Protein AF-A0A8D8JKR0-F1 (afdb_monomer)

Organism: Culex pipiens (NCBI:txid7175)

Secondary structure (DSSP, 8-state):
----EEEEE-TTTSTTHHHHHHHHHHHHIIIIIHHHHHHHT--EEEEEHHHHHHHHHHS---SEEE--HHHHHHHHHHHHHHTT-GGG-EEEEE-TTSS-EEEEESS---HHHHHHHHTT-------HHHHHHHHHH-

InterPro domains:
  IPR004790 Isocitrate dehydrogenase NADP-dependent [PTHR11822] (1-138)
  IPR019818 Isocitrate/isopropylmalate dehydrogenase, conserved site [PS00470] (69-88)
  IPR024084 Isopropylmalate dehydrogenase-like domain [PF00180] (3-138)
  IPR024084 Isopropylmalate dehydrogenase-like domain [SM01329] (2-138)

Structure (mmCIF, N/CA/C/O backbone):
data_AF-A0A8D8JKR0-F1
#
_entry.id   AF-A0A8D8JKR0-F1
#
loop_
_atom_site.group_PDB
_atom_site.id
_atom_site.type_symbol
_atom_site.label_atom_id
_atom_site.label_alt_id
_atom_site.label_comp_id
_atom_site.label_asym_id
_atom_site.label_entity_id
_atom_site.label_seq_id
_atom_site.pdbx_PDB_ins_code
_atom_site.Cartn_x
_atom_site.Cartn_y
_atom_site.Cartn_z
_atom_site.occupancy
_atom_site.B_iso_or_equiv
_atom_site.auth_seq_id
_atom_site.auth_comp_id
_atom_site.auth_asym_id
_atom_site.auth_atom_id
_atom_site.pdbx_PDB_model_num
ATOM 1 N N . LYS A 1 1 ? -5.921 -11.904 6.750 1.00 70.50 1 LYS A N 1
ATOM 2 C CA . LYS A 1 1 ? -4.730 -11.879 7.645 1.00 70.50 1 LYS A CA 1
ATOM 3 C C . LYS A 1 1 ? -5.071 -11.013 8.857 1.00 70.50 1 LYS A C 1
ATOM 5 O O . LYS A 1 1 ? -5.900 -10.132 8.695 1.00 70.50 1 LYS A O 1
ATOM 10 N N . LYS A 1 2 ? -4.492 -11.256 10.039 1.00 93.06 2 LYS A N 1
ATOM 11 C CA . LYS A 1 2 ? -4.731 -10.445 11.250 1.00 93.06 2 LYS A CA 1
ATOM 12 C C . LYS A 1 2 ? -3.510 -9.555 11.482 1.00 93.06 2 LYS A C 1
ATOM 14 O O . LYS A 1 2 ? -2.549 -10.013 12.087 1.00 93.06 2 LYS A O 1
ATOM 19 N N . LEU A 1 3 ? -3.506 -8.358 10.900 1.00 96.88 3 LEU A N 1
ATOM 20 C CA . LEU A 1 3 ? -2.365 -7.439 10.944 1.00 96.88 3 LEU A CA 1
ATOM 21 C C . LEU A 1 3 ? -2.792 -6.101 11.561 1.00 96.88 3 LEU A C 1
ATOM 23 O O . LEU A 1 3 ? -3.908 -5.664 11.279 1.00 96.88 3 LEU A O 1
ATOM 27 N N . PRO A 1 4 ? -1.929 -5.443 12.355 1.00 97.31 4 PRO A N 1
ATOM 28 C CA . PRO A 1 4 ? -2.140 -4.059 12.766 1.00 97.31 4 PRO A CA 1
ATOM 29 C C . PRO A 1 4 ? -2.201 -3.113 11.563 1.00 97.31 4 PRO A C 1
ATOM 31 O O . PRO A 1 4 ? -1.627 -3.403 10.507 1.00 97.31 4 PRO A O 1
ATOM 34 N N . LEU A 1 5 ? -2.864 -1.973 11.744 1.00 98.06 5 LEU A N 1
ATOM 35 C CA . LEU A 1 5 ? -3.029 -0.943 10.724 1.00 98.06 5 LEU A CA 1
ATOM 36 C C . LEU A 1 5 ? -2.375 0.363 11.173 1.00 98.06 5 LEU A C 1
ATOM 38 O O . LEU A 1 5 ? -2.733 0.921 12.206 1.00 98.06 5 LEU A O 1
ATOM 42 N N . PHE A 1 6 ? -1.468 0.885 10.357 1.00 98.25 6 PHE A N 1
ATOM 43 C CA . PHE A 1 6 ? -0.926 2.227 10.529 1.00 98.25 6 PHE A CA 1
ATOM 44 C C . PHE A 1 6 ? -1.446 3.143 9.432 1.00 98.25 6 PHE A C 1
ATOM 46 O O . PHE A 1 6 ? -1.468 2.761 8.265 1.00 98.25 6 PHE A O 1
ATOM 53 N N . MET A 1 7 ? -1.824 4.362 9.795 1.00 98.12 7 MET A N 1
ATOM 54 C CA . MET A 1 7 ? -2.093 5.445 8.852 1.00 98.12 7 MET A CA 1
ATOM 55 C C . MET A 1 7 ? -1.083 6.554 9.095 1.00 98.12 7 MET A C 1
ATOM 57 O O . MET A 1 7 ? -0.854 6.937 10.242 1.00 98.12 7 MET A O 1
ATOM 61 N N . SER A 1 8 ? -0.500 7.094 8.030 1.00 98.25 8 SER A N 1
ATOM 62 C CA . SER A 1 8 ? 0.461 8.187 8.150 1.00 98.25 8 SER A CA 1
ATOM 63 C C . SER A 1 8 ? 0.002 9.461 7.458 1.00 98.25 8 SER A C 1
ATOM 65 O O . SER A 1 8 ? -0.428 9.408 6.309 1.00 98.25 8 SER A O 1
ATOM 67 N N . MET A 1 9 ? 0.152 10.602 8.134 1.00 97.88 9 MET A N 1
ATOM 68 C CA . MET A 1 9 ? -0.176 11.932 7.604 1.00 97.88 9 MET A CA 1
ATOM 69 C C . MET A 1 9 ? 0.868 12.975 8.031 1.00 97.88 9 MET A C 1
ATOM 71 O O . MET A 1 9 ? 1.682 12.724 8.918 1.00 97.88 9 MET A O 1
ATOM 75 N N . LYS A 1 10 ? 0.832 14.186 7.460 1.00 97.69 10 LYS A N 1
ATOM 76 C CA . LYS A 1 10 ? 1.582 15.356 7.955 1.00 97.69 10 LYS A CA 1
ATOM 77 C C . LYS A 1 10 ? 0.633 16.416 8.530 1.00 97.69 10 LYS A C 1
ATOM 79 O O . LYS A 1 10 ? 0.758 17.615 8.274 1.00 97.69 10 LYS A O 1
ATOM 84 N N . ASN A 1 11 ? -0.320 15.979 9.355 1.00 95.81 11 ASN A N 1
ATOM 85 C CA . ASN A 1 11 ? -1.397 16.810 9.906 1.00 95.81 11 ASN A CA 1
ATOM 86 C C . ASN A 1 11 ? -0.929 17.887 10.906 1.00 95.81 11 ASN A C 1
ATOM 88 O O . ASN A 1 11 ? -1.679 18.815 11.193 1.00 95.81 11 ASN A O 1
ATOM 92 N N . THR A 1 12 ? 0.296 17.810 11.431 1.00 95.38 12 THR A N 1
ATOM 93 C CA . THR A 1 12 ? 0.889 18.905 12.222 1.00 95.38 12 THR A CA 1
ATOM 94 C C . THR A 1 12 ? 1.165 20.148 11.375 1.00 95.38 12 THR A C 1
ATOM 96 O O . THR A 1 12 ? 1.089 21.265 11.890 1.00 95.38 12 THR A O 1
ATOM 99 N N . ILE A 1 13 ? 1.427 19.955 10.077 1.00 97.50 13 ILE A N 1
ATOM 100 C CA . ILE A 1 13 ? 1.671 21.019 9.099 1.00 97.50 13 ILE A CA 1
ATOM 101 C C . ILE A 1 13 ? 0.387 21.316 8.320 1.00 97.50 13 ILE A C 1
ATOM 103 O O . ILE A 1 13 ? -0.132 22.430 8.369 1.00 97.50 13 ILE A O 1
ATOM 107 N N . LEU A 1 14 ? -0.189 20.307 7.662 1.00 95.81 14 LEU A N 1
ATOM 108 C CA . LEU A 1 14 ? -1.429 20.428 6.893 1.00 95.81 14 LEU A CA 1
ATOM 109 C C . LEU A 1 14 ? -2.652 20.190 7.788 1.00 95.81 14 LEU A C 1
ATOM 111 O O . LEU A 1 14 ? -3.401 19.230 7.611 1.00 95.81 14 LEU A O 1
ATOM 115 N N . LYS A 1 15 ? -2.857 21.085 8.761 1.00 95.75 15 LYS A N 1
ATOM 116 C CA . LYS A 1 15 ? -3.846 20.913 9.842 1.00 95.75 15 LYS A CA 1
ATOM 117 C C . LYS A 1 15 ? -5.260 20.603 9.360 1.00 95.75 15 LYS A C 1
ATOM 119 O O . LYS A 1 15 ? -5.900 19.728 9.923 1.00 95.75 15 LYS A O 1
ATOM 124 N N . ALA A 1 16 ? -5.742 21.299 8.331 1.00 96.88 16 ALA A N 1
ATOM 125 C CA . ALA A 1 16 ? -7.087 21.077 7.803 1.00 96.88 16 ALA A CA 1
ATOM 126 C C . ALA A 1 16 ? -7.138 19.888 6.833 1.00 96.88 16 ALA A C 1
ATOM 128 O O . ALA A 1 16 ? -7.985 19.014 6.975 1.00 96.88 16 ALA A O 1
ATOM 129 N N . TYR A 1 17 ? -6.228 19.844 5.856 1.00 98.06 17 TYR A N 1
ATOM 130 C CA . TYR A 1 17 ? -6.274 18.849 4.783 1.00 98.06 17 TYR A CA 1
ATOM 131 C C . TYR A 1 17 ? -5.928 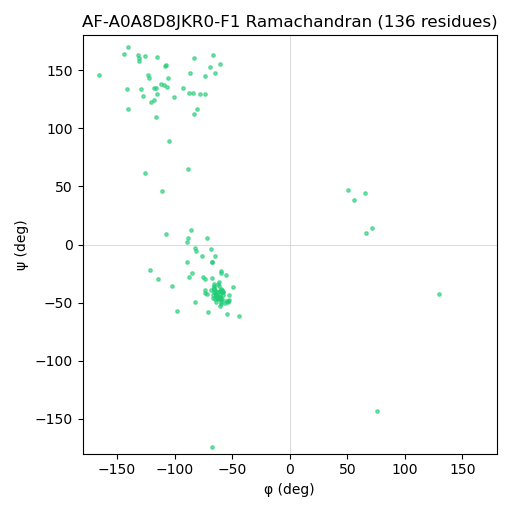17.448 5.296 1.00 98.06 17 TYR A C 1
ATOM 133 O O . TYR A 1 17 ? -6.757 16.546 5.241 1.00 98.06 17 TYR A O 1
ATOM 141 N N . ASP A 1 18 ? -4.741 17.275 5.875 1.00 97.88 18 ASP A N 1
ATOM 142 C CA . ASP A 1 18 ? -4.308 15.987 6.426 1.00 97.88 18 ASP A CA 1
ATOM 143 C C . ASP A 1 18 ? -5.025 15.664 7.742 1.00 97.88 18 ASP A C 1
ATOM 145 O O . ASP A 1 18 ? -5.277 14.497 8.041 1.00 97.88 18 ASP A O 1
ATOM 149 N N . GLY A 1 19 ? -5.413 16.691 8.509 1.00 97.62 19 GLY A N 1
ATOM 150 C CA . GLY A 1 19 ? -6.288 16.508 9.668 1.00 97.62 19 GLY A CA 1
ATOM 151 C C . GLY A 1 19 ? -7.624 15.883 9.279 1.00 97.62 19 GLY A C 1
ATOM 152 O O . GLY A 1 19 ? -8.065 14.948 9.937 1.00 97.62 19 GLY A O 1
ATOM 153 N N . ARG A 1 20 ? -8.212 16.287 8.144 1.00 98.19 20 ARG A N 1
ATOM 154 C CA . ARG A 1 20 ? -9.462 15.695 7.657 1.00 98.19 20 ARG A CA 1
ATOM 155 C C . ARG A 1 20 ? -9.329 14.201 7.374 1.00 98.19 20 ARG A C 1
ATOM 157 O O . ARG A 1 20 ? -10.245 13.456 7.707 1.00 98.19 20 ARG A O 1
ATOM 164 N N . PHE A 1 21 ? -8.211 13.762 6.794 1.00 98.19 21 PHE A N 1
ATOM 165 C CA . PHE A 1 21 ? -7.946 12.335 6.607 1.00 98.19 21 PHE A CA 1
ATOM 166 C C . PHE A 1 21 ? -7.909 11.612 7.955 1.00 98.19 21 PHE A C 1
ATOM 168 O O . PHE A 1 21 ? -8.657 10.654 8.137 1.00 98.19 21 PHE A O 1
ATOM 175 N N . LYS A 1 22 ? -7.092 12.097 8.902 1.00 97.50 22 LYS A N 1
ATOM 176 C CA . LYS A 1 22 ? -6.976 11.523 10.251 1.00 97.50 22 LYS A CA 1
ATOM 177 C C . LYS A 1 22 ? -8.341 11.404 10.937 1.00 97.50 22 LYS A C 1
ATOM 179 O O . LYS A 1 22 ? -8.666 10.339 11.457 1.00 97.50 22 LYS A O 1
ATOM 184 N N . ASP A 1 23 ? -9.128 12.475 10.922 1.00 97.94 23 ASP A N 1
ATOM 185 C CA . ASP A 1 23 ? -10.407 12.538 11.628 1.00 97.94 23 ASP A CA 1
ATOM 186 C C . ASP A 1 23 ? -11.436 11.577 11.017 1.00 97.94 23 ASP A C 1
ATOM 188 O O . ASP A 1 23 ? -12.098 10.845 11.748 1.00 97.94 23 ASP A O 1
ATOM 192 N N . ILE A 1 24 ? -11.532 11.517 9.680 1.00 98.25 24 ILE A N 1
ATOM 193 C CA . ILE A 1 24 ? -12.415 10.563 8.986 1.00 98.25 24 ILE A CA 1
ATOM 194 C C . ILE A 1 24 ? -12.025 9.122 9.329 1.00 98.25 24 ILE A C 1
ATOM 196 O O . ILE A 1 24 ? -12.889 8.298 9.624 1.00 98.25 24 ILE A O 1
ATOM 200 N N . PHE A 1 25 ? -10.730 8.807 9.290 1.00 97.94 25 PHE A N 1
ATOM 201 C CA . PHE A 1 25 ? -10.248 7.453 9.547 1.00 97.94 25 PHE A CA 1
ATOM 202 C C . PHE A 1 25 ? -10.515 7.021 10.991 1.00 97.94 25 PHE A C 1
ATOM 204 O O . PHE A 1 25 ? -10.965 5.899 11.223 1.00 97.94 25 PHE A O 1
ATOM 211 N N . GLN A 1 26 ? -10.290 7.925 11.951 1.00 98.00 26 GLN A N 1
ATOM 212 C CA . GLN A 1 26 ? -10.581 7.690 13.363 1.00 98.00 26 GLN A CA 1
ATOM 213 C C . GLN A 1 26 ? -12.078 7.451 13.594 1.00 98.00 26 GLN A C 1
ATOM 215 O O . GLN A 1 26 ? -12.441 6.479 14.250 1.00 98.00 26 GLN A O 1
ATOM 220 N N . ASP A 1 27 ? -12.939 8.291 13.014 1.00 98.38 27 ASP A N 1
ATOM 221 C CA . ASP A 1 27 ? -14.394 8.180 13.146 1.00 98.38 27 ASP A CA 1
ATOM 222 C C . ASP A 1 27 ? -14.919 6.845 12.591 1.00 98.38 27 ASP A C 1
ATOM 224 O O . ASP A 1 27 ? -15.690 6.145 13.248 1.00 98.38 27 ASP A O 1
ATOM 228 N N . ILE A 1 28 ? -14.445 6.444 11.407 1.00 97.81 28 ILE A N 1
ATOM 229 C CA . ILE A 1 28 ? -14.792 5.156 10.793 1.00 97.81 28 ILE A CA 1
ATOM 230 C C . ILE A 1 28 ? -14.288 3.988 11.648 1.00 97.81 28 ILE A C 1
ATOM 232 O O . ILE A 1 28 ? -15.025 3.022 11.859 1.00 97.81 28 ILE A O 1
ATOM 236 N N . PHE A 1 29 ? -13.048 4.060 12.141 1.00 98.06 29 PHE A N 1
ATOM 237 C CA . PHE A 1 29 ? -12.470 3.019 12.987 1.00 98.06 29 PHE A CA 1
ATOM 238 C C . PHE A 1 29 ? -13.290 2.820 14.263 1.00 98.06 29 PHE A C 1
ATOM 240 O O . PHE A 1 29 ? -13.692 1.696 14.561 1.00 98.06 29 PHE A O 1
ATOM 247 N N . GLU A 1 30 ? -13.579 3.898 14.991 1.00 97.94 30 GLU A N 1
ATOM 248 C CA . GLU A 1 30 ? -14.316 3.839 16.253 1.00 97.94 30 GLU A CA 1
ATOM 249 C C . GLU A 1 30 ? -15.744 3.328 16.077 1.00 97.94 30 GLU A C 1
ATOM 251 O O . GLU A 1 30 ? -16.185 2.491 16.865 1.00 97.94 30 GLU A O 1
ATOM 256 N N . LYS A 1 31 ? -16.445 3.785 15.033 1.00 98.00 31 LYS A N 1
ATOM 257 C CA . LYS A 1 31 ? -17.838 3.397 14.779 1.00 98.00 31 LYS A CA 1
ATOM 258 C C . LYS A 1 31 ? -17.978 1.961 14.292 1.00 98.00 31 LYS A C 1
ATOM 260 O O . LYS A 1 31 ? -18.890 1.265 14.730 1.00 98.00 31 LYS A O 1
ATOM 265 N N . ASN A 1 32 ? -17.100 1.525 13.388 1.00 97.38 32 ASN A N 1
ATOM 266 C CA . ASN A 1 32 ? -17.355 0.315 12.603 1.00 97.38 32 ASN A CA 1
ATOM 267 C C . ASN A 1 32 ? -16.389 -0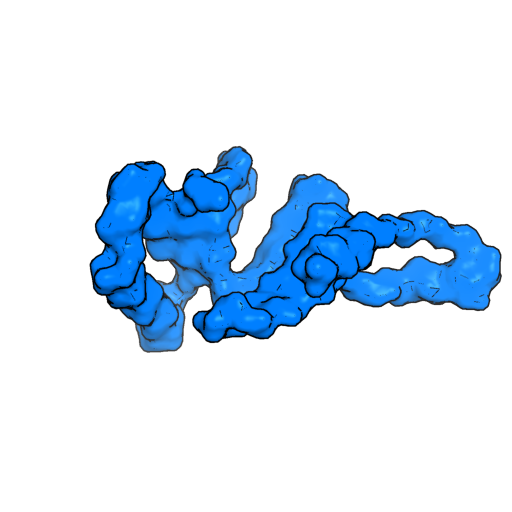.836 12.901 1.00 97.38 32 ASN A C 1
ATOM 269 O O . ASN A 1 32 ? -16.778 -1.991 12.760 1.00 97.38 32 ASN A O 1
ATOM 273 N N . TYR A 1 33 ? -15.146 -0.554 13.304 1.00 97.00 33 TYR A N 1
ATOM 274 C CA . TYR A 1 33 ? -14.073 -1.560 13.286 1.00 97.00 33 TYR A CA 1
ATOM 275 C C . TYR A 1 33 ? -13.429 -1.831 14.647 1.00 97.00 33 TYR A C 1
ATOM 277 O O . TYR A 1 33 ? -12.884 -2.916 14.851 1.00 97.00 33 TYR A O 1
ATOM 285 N N . LYS A 1 34 ? -13.516 -0.901 15.604 1.00 97.44 34 LYS A N 1
ATOM 286 C CA . LYS A 1 34 ? -12.894 -1.035 16.928 1.00 97.44 34 LYS A CA 1
ATOM 287 C C . LYS A 1 34 ? -13.268 -2.347 17.643 1.00 97.44 34 LYS A C 1
ATOM 289 O O . LYS A 1 34 ? -12.343 -3.048 18.052 1.00 97.44 34 LYS A O 1
ATOM 294 N N . PRO A 1 35 ? -14.552 -2.765 17.723 1.00 97.69 35 PRO A N 1
ATOM 295 C CA . PRO A 1 35 ? -14.906 -4.021 18.393 1.00 97.69 35 PRO A CA 1
ATOM 296 C C . PRO A 1 35 ? -14.268 -5.259 17.747 1.00 97.69 35 PRO A C 1
ATOM 298 O O . PRO A 1 35 ? -13.890 -6.208 18.437 1.00 97.69 35 PRO A O 1
ATOM 301 N N . GLU A 1 36 ? -14.139 -5.266 16.418 1.00 97.12 36 GLU A N 1
ATOM 302 C CA . GLU A 1 36 ? -13.528 -6.378 15.691 1.00 97.12 36 GLU A CA 1
ATOM 303 C C . GLU A 1 36 ? -12.006 -6.400 15.868 1.00 97.12 36 GLU A C 1
ATOM 305 O O . GLU A 1 36 ? -11.431 -7.464 16.106 1.00 97.12 36 GLU A O 1
ATOM 310 N N . PHE A 1 37 ? -11.357 -5.234 15.827 1.00 98.06 37 PHE A N 1
ATOM 311 C CA . PHE A 1 37 ? -9.922 -5.103 16.076 1.00 98.06 37 PHE A CA 1
ATOM 312 C C . PHE A 1 37 ? -9.555 -5.576 17.488 1.00 98.06 37 PHE A C 1
ATOM 314 O O . PHE A 1 37 ? -8.650 -6.404 17.634 1.00 98.06 37 PHE A O 1
ATOM 321 N N . ASP A 1 38 ? -10.323 -5.162 18.501 1.00 97.12 38 ASP A N 1
ATOM 322 C CA . ASP A 1 38 ? -10.135 -5.583 19.894 1.00 97.12 38 ASP A CA 1
ATOM 323 C C . ASP A 1 38 ? -10.296 -7.107 20.042 1.00 97.12 38 ASP A C 1
ATOM 325 O O . ASP A 1 38 ? -9.451 -7.782 20.640 1.00 97.12 38 ASP A O 1
ATOM 329 N N . LYS A 1 39 ? -11.331 -7.691 19.417 1.00 97.69 39 LYS A N 1
ATOM 330 C CA . LYS A 1 39 ? -11.557 -9.148 19.394 1.00 97.69 39 LYS A CA 1
ATOM 331 C C . LYS A 1 39 ? -10.401 -9.905 18.735 1.00 97.69 39 LYS A C 1
ATOM 333 O O . LYS A 1 39 ? -10.029 -10.993 19.183 1.00 97.69 39 LYS A O 1
ATOM 338 N N . LEU A 1 40 ? -9.849 -9.356 17.656 1.00 97.12 40 LEU A N 1
ATOM 339 C CA . LEU A 1 40 ? -8.728 -9.937 16.919 1.00 97.12 40 LEU A CA 1
ATOM 340 C C . LEU A 1 40 ? -7.363 -9.635 17.556 1.00 97.12 40 LEU A C 1
ATOM 342 O O . LEU A 1 40 ? -6.369 -10.207 17.103 1.00 97.12 40 LEU A O 1
ATOM 346 N N . LYS A 1 41 ? -7.324 -8.813 18.616 1.00 97.19 41 LYS A N 1
ATOM 347 C CA . LYS A 1 41 ? -6.114 -8.336 19.304 1.00 97.19 41 LYS A CA 1
ATOM 348 C C . LYS A 1 41 ? -5.128 -7.639 18.360 1.00 97.19 41 LYS A C 1
ATOM 350 O O . LYS A 1 41 ? -3.916 -7.810 18.473 1.00 97.19 41 LYS A O 1
ATOM 355 N N . ILE A 1 42 ? -5.663 -6.877 17.414 1.00 97.69 42 ILE A N 1
ATOM 356 C CA . ILE A 1 42 ? -4.914 -5.993 16.515 1.00 97.69 42 ILE A CA 1
ATOM 357 C C . ILE A 1 42 ? -5.326 -4.551 16.801 1.00 97.69 42 ILE A C 1
ATOM 359 O O . ILE A 1 42 ? -6.369 -4.308 17.401 1.00 97.69 42 ILE A O 1
ATOM 363 N N . TRP A 1 43 ? -4.515 -3.586 16.383 1.00 97.50 43 TRP A N 1
ATOM 364 C CA . TRP A 1 43 ? -4.776 -2.175 16.650 1.00 97.50 43 TRP A CA 1
ATOM 365 C C . TRP A 1 43 ? -4.645 -1.332 15.387 1.00 97.50 43 TRP A C 1
ATOM 367 O O . TRP A 1 43 ? -4.036 -1.744 14.396 1.00 97.50 43 TRP A O 1
ATOM 377 N N . TYR A 1 44 ? -5.241 -0.148 15.456 1.00 98.06 44 TYR A N 1
ATOM 378 C CA . TYR A 1 44 ? -5.059 0.931 14.501 1.00 98.06 44 TYR A CA 1
ATOM 379 C C . TYR A 1 44 ? -4.317 2.079 15.188 1.00 98.06 44 TYR A C 1
ATOM 381 O O . TYR A 1 44 ? -4.617 2.410 16.337 1.00 98.06 44 TYR A O 1
ATOM 389 N N . GLU A 1 45 ? -3.359 2.684 14.490 1.00 97.06 45 GLU A N 1
ATOM 390 C CA . GLU A 1 45 ? -2.644 3.859 14.976 1.00 97.06 45 GLU A CA 1
ATOM 391 C C . GLU A 1 45 ? -2.374 4.861 13.845 1.00 97.06 45 GLU A C 1
ATOM 393 O O . GLU A 1 45 ? -1.886 4.505 12.770 1.00 97.06 45 GLU A O 1
ATOM 398 N N . HIS A 1 46 ? -2.648 6.139 14.110 1.00 98.06 46 HIS A N 1
ATOM 399 C CA . HIS A 1 46 ? -2.194 7.242 13.268 1.00 98.06 46 HIS A CA 1
ATOM 400 C C . HIS A 1 46 ? -0.796 7.707 13.702 1.00 98.06 46 HIS A C 1
ATOM 402 O O . HIS A 1 46 ? -0.595 8.049 14.869 1.00 98.06 46 HIS A O 1
ATOM 408 N N . ARG A 1 47 ? 0.135 7.837 12.751 1.00 97.75 47 ARG A N 1
ATOM 409 C CA . ARG A 1 47 ? 1.489 8.383 12.954 1.00 97.75 47 ARG A CA 1
ATOM 410 C C . ARG A 1 47 ? 1.795 9.524 11.990 1.00 97.75 47 ARG A C 1
ATOM 412 O O . ARG A 1 47 ? 1.136 9.688 10.967 1.00 97.75 47 ARG A O 1
ATOM 419 N N . LEU A 1 48 ? 2.817 10.315 12.304 1.00 98.06 48 LEU A N 1
ATOM 420 C CA . LEU A 1 48 ? 3.363 11.240 11.317 1.00 98.06 48 LEU A CA 1
ATOM 421 C C . LEU A 1 48 ? 4.168 10.474 10.263 1.00 98.06 48 LEU A C 1
ATOM 423 O O . LEU A 1 48 ? 4.790 9.457 10.568 1.00 98.06 48 LEU A O 1
ATOM 427 N N . ILE A 1 49 ? 4.130 10.941 9.014 1.00 97.94 49 ILE A N 1
ATOM 428 C CA . ILE A 1 49 ? 4.772 10.255 7.880 1.00 97.94 49 ILE A CA 1
ATOM 429 C C . ILE A 1 49 ? 6.281 10.055 8.063 1.00 97.94 49 ILE A C 1
ATOM 431 O O . ILE A 1 49 ? 6.796 8.986 7.756 1.00 97.94 49 ILE A O 1
ATOM 435 N N . ASP A 1 50 ? 6.980 11.035 8.625 1.00 96.94 50 ASP A N 1
ATOM 436 C CA . ASP A 1 50 ? 8.407 10.951 8.938 1.00 96.94 50 ASP A CA 1
ATOM 437 C C . ASP A 1 50 ? 8.716 9.861 9.971 1.00 96.94 50 ASP A C 1
ATOM 439 O O . ASP A 1 50 ? 9.598 9.031 9.740 1.00 96.94 50 ASP A O 1
ATOM 443 N N . ASP A 1 51 ? 7.944 9.797 11.057 1.00 96.62 51 ASP A N 1
ATOM 444 C CA . ASP A 1 51 ? 8.097 8.749 12.072 1.00 96.62 51 ASP A CA 1
ATOM 445 C C . ASP A 1 51 ? 7.759 7.363 11.509 1.00 96.62 51 ASP A C 1
ATOM 447 O O . ASP A 1 51 ? 8.424 6.372 11.826 1.00 96.62 51 ASP A O 1
ATOM 451 N N . MET A 1 52 ? 6.738 7.285 10.649 1.00 97.56 52 MET A N 1
ATOM 452 C CA . MET A 1 52 ? 6.304 6.027 10.049 1.00 97.56 52 MET A CA 1
ATOM 453 C C . MET A 1 52 ? 7.361 5.459 9.101 1.00 97.56 52 MET A C 1
ATOM 455 O O . MET A 1 52 ? 7.699 4.283 9.209 1.00 97.56 52 MET A O 1
ATOM 459 N N . VAL A 1 53 ? 7.944 6.281 8.222 1.00 97.06 53 VAL A N 1
ATOM 460 C CA . VAL A 1 53 ? 9.024 5.841 7.321 1.00 97.06 53 VAL A CA 1
ATO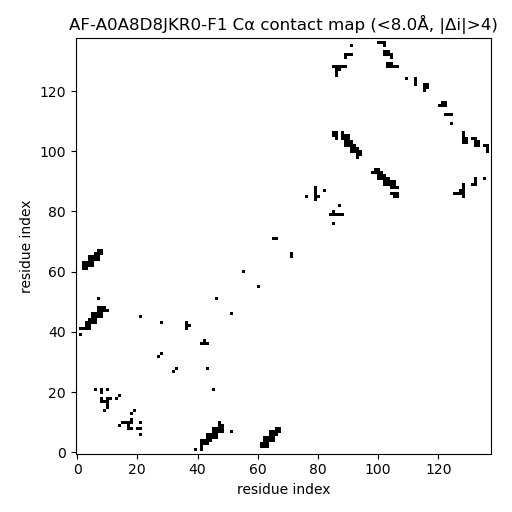M 461 C C . VAL A 1 53 ? 10.229 5.340 8.130 1.00 97.06 53 VAL A C 1
ATOM 463 O O . VAL A 1 53 ? 10.785 4.283 7.829 1.00 97.06 53 VAL A O 1
ATOM 466 N N . ALA A 1 54 ? 10.599 6.036 9.211 1.00 96.88 54 ALA A N 1
ATOM 467 C CA . ALA A 1 54 ? 11.679 5.595 10.093 1.00 96.88 54 ALA A CA 1
ATOM 468 C C . ALA A 1 54 ? 11.359 4.264 10.802 1.00 96.88 54 ALA A C 1
ATOM 470 O O . ALA A 1 54 ? 12.228 3.397 10.927 1.00 96.88 54 ALA A O 1
ATOM 471 N N . GLN A 1 55 ? 10.115 4.073 11.251 1.00 94.94 55 GLN A N 1
ATOM 472 C CA . GLN A 1 55 ? 9.663 2.812 11.837 1.00 94.94 55 GLN A CA 1
ATOM 473 C C . GLN A 1 55 ? 9.719 1.671 10.824 1.00 94.94 55 GLN A C 1
ATOM 475 O O . GLN A 1 55 ? 10.204 0.598 11.176 1.00 94.94 55 GLN A O 1
ATOM 480 N N . VAL A 1 56 ? 9.248 1.887 9.592 1.00 95.81 56 VAL A N 1
ATOM 481 C CA . VAL A 1 56 ? 9.237 0.875 8.525 1.00 95.81 56 VAL A CA 1
ATOM 482 C C . VAL A 1 56 ? 10.636 0.305 8.326 1.00 95.81 56 VAL A C 1
ATOM 484 O O . VAL A 1 56 ? 10.801 -0.911 8.399 1.00 95.81 56 VAL A O 1
ATOM 487 N N . LEU A 1 57 ? 11.644 1.175 8.201 1.00 94.81 57 LEU A N 1
ATOM 488 C CA . LEU A 1 57 ? 13.046 0.782 8.013 1.00 94.81 57 LEU A CA 1
ATOM 489 C C . LEU A 1 57 ? 13.620 -0.035 9.179 1.00 94.81 57 LEU A C 1
ATOM 491 O O . LEU A 1 57 ? 14.479 -0.886 8.971 1.00 94.81 57 LEU A O 1
ATOM 495 N N . LYS A 1 58 ? 13.169 0.226 10.410 1.00 94.56 58 LYS A N 1
ATOM 496 C CA . LYS A 1 58 ? 13.629 -0.485 11.615 1.00 94.56 58 LYS A CA 1
ATOM 497 C C . LYS A 1 58 ? 12.810 -1.736 11.935 1.00 94.56 58 LYS A C 1
ATOM 499 O O . LYS A 1 58 ? 13.201 -2.511 12.806 1.00 94.56 58 LYS A O 1
ATOM 504 N N . SER A 1 59 ? 11.640 -1.884 11.324 1.00 93.19 59 SER A N 1
ATOM 505 C CA . SER A 1 59 ? 10.686 -2.939 11.650 1.00 93.19 59 SER A CA 1
ATOM 506 C C . SER A 1 59 ? 11.010 -4.251 10.940 1.00 93.19 59 SER A C 1
ATOM 508 O O . SER A 1 59 ? 11.660 -4.276 9.901 1.00 93.19 59 SER A O 1
ATOM 510 N N . SER A 1 60 ? 10.465 -5.350 11.459 1.00 93.12 60 SER A N 1
ATOM 511 C CA . SER A 1 60 ? 10.412 -6.642 10.766 1.00 93.12 60 SER A CA 1
ATOM 512 C C . SER A 1 60 ? 9.191 -6.777 9.835 1.00 93.12 60 SER A C 1
ATOM 514 O O . SER A 1 60 ? 8.876 -7.879 9.384 1.00 93.12 60 SER A O 1
ATOM 516 N N . GLY A 1 61 ? 8.483 -5.676 9.547 1.00 92.69 61 GLY A N 1
ATOM 517 C CA . GLY A 1 61 ? 7.246 -5.666 8.763 1.00 92.69 61 GLY A CA 1
ATOM 518 C C . GLY A 1 61 ? 6.020 -6.167 9.540 1.00 92.69 61 GLY A C 1
ATOM 519 O O . GLY A 1 61 ? 5.876 -5.908 10.732 1.00 92.69 61 GLY A O 1
ATOM 520 N N . ALA A 1 62 ? 5.126 -6.883 8.847 1.00 94.25 62 ALA A N 1
ATOM 521 C CA . ALA A 1 62 ? 3.894 -7.478 9.388 1.00 94.25 62 ALA A CA 1
ATOM 522 C C . ALA A 1 62 ? 2.823 -6.485 9.891 1.00 94.25 62 ALA A C 1
ATOM 524 O O . ALA A 1 62 ? 2.170 -6.706 10.910 1.00 94.25 62 ALA A O 1
ATOM 525 N N . PHE A 1 63 ? 2.568 -5.430 9.123 1.00 96.69 63 PHE A N 1
ATOM 526 C CA . PHE A 1 63 ? 1.435 -4.522 9.310 1.00 96.69 63 PHE A CA 1
ATOM 527 C C . PHE A 1 63 ? 0.898 -4.058 7.954 1.00 96.69 63 PHE A C 1
ATOM 529 O O . PHE A 1 63 ? 1.560 -4.216 6.928 1.00 96.69 63 PHE A O 1
ATOM 536 N N . VAL A 1 64 ? -0.311 -3.500 7.951 1.00 97.31 64 VAL A N 1
ATOM 537 C CA . VAL A 1 64 ? -0.844 -2.751 6.809 1.00 97.31 64 VAL A CA 1
ATOM 538 C C . VAL A 1 64 ? -0.521 -1.279 7.020 1.00 97.31 64 VAL A C 1
ATOM 540 O O . VAL A 1 64 ? -0.709 -0.753 8.116 1.00 97.31 64 VAL A O 1
ATOM 543 N N . TRP A 1 65 ? -0.041 -0.619 5.972 1.00 98.06 65 TRP A N 1
ATOM 544 C CA . TRP A 1 65 ? 0.251 0.806 5.989 1.00 98.06 65 TRP A CA 1
ATOM 545 C C . TRP A 1 65 ? -0.658 1.532 4.998 1.00 98.06 65 TRP A C 1
ATOM 547 O O . TRP A 1 65 ? -0.543 1.362 3.789 1.00 98.06 65 TRP A O 1
ATOM 557 N N . ALA A 1 66 ? -1.596 2.310 5.529 1.00 98.12 66 ALA A N 1
ATOM 558 C CA . ALA A 1 66 ? -2.462 3.187 4.763 1.00 98.12 66 ALA A CA 1
ATOM 559 C C . ALA A 1 66 ? -1.745 4.516 4.484 1.00 98.12 66 ALA A C 1
ATOM 561 O O . ALA A 1 66 ? -1.507 5.318 5.394 1.00 98.12 66 ALA A O 1
ATOM 562 N N . CYS A 1 67 ? -1.438 4.744 3.211 1.00 98.12 67 CYS A N 1
ATOM 563 C CA . CYS A 1 67 ? -0.795 5.954 2.712 1.00 98.12 67 CYS A CA 1
ATOM 564 C C . CYS A 1 67 ? -1.788 6.819 1.923 1.00 98.12 67 CYS A C 1
ATOM 566 O O . CYS A 1 67 ? -2.741 6.308 1.331 1.00 98.12 67 CYS A O 1
ATOM 568 N N . LYS A 1 68 ? -1.544 8.135 1.857 1.00 98.06 68 LYS A N 1
ATOM 569 C CA . LYS A 1 68 ? -2.168 8.979 0.823 1.00 98.06 68 LYS A CA 1
ATOM 570 C C . LYS A 1 68 ? -1.635 8.574 -0.545 1.00 98.06 68 LYS A C 1
ATOM 572 O O . LYS A 1 68 ? -0.574 7.975 -0.624 1.00 98.06 68 LYS A O 1
ATOM 577 N N . ASN A 1 69 ? -2.326 8.987 -1.605 1.00 96.56 69 ASN A N 1
ATOM 578 C CA . ASN A 1 69 ? -1.978 8.659 -2.990 1.00 96.56 69 ASN A CA 1
ATOM 579 C C . ASN A 1 69 ? -0.464 8.791 -3.287 1.00 96.56 69 ASN A C 1
ATOM 581 O O . ASN A 1 69 ? 0.201 7.791 -3.524 1.00 96.56 69 ASN A O 1
ATOM 585 N N . TYR A 1 70 ? 0.097 9.996 -3.135 1.00 97.06 70 TYR A N 1
ATOM 586 C CA . TYR A 1 70 ? 1.523 10.243 -3.395 1.00 97.06 70 TYR A CA 1
ATOM 587 C C . TYR A 1 70 ? 2.468 9.444 -2.482 1.00 97.06 70 TYR A C 1
ATOM 589 O O . TYR A 1 70 ? 3.455 8.884 -2.94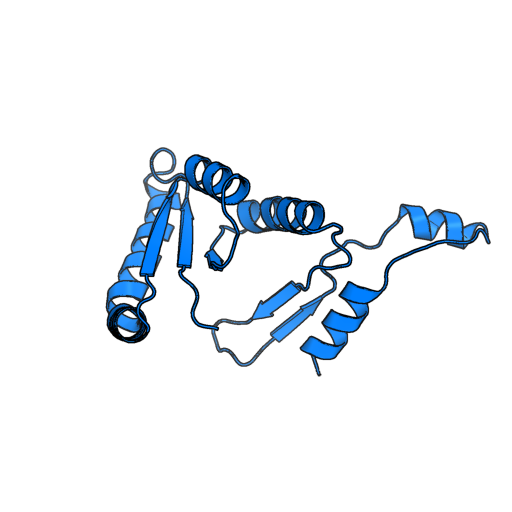9 1.00 97.06 70 TYR A O 1
ATOM 597 N N . ASP A 1 71 ? 2.169 9.371 -1.182 1.00 97.12 71 ASP A N 1
ATOM 598 C CA . ASP A 1 71 ? 2.999 8.602 -0.251 1.00 97.12 71 ASP A CA 1
ATOM 599 C C . ASP A 1 71 ? 2.939 7.102 -0.581 1.00 97.12 71 ASP A C 1
ATOM 601 O O . ASP A 1 71 ? 3.940 6.407 -0.475 1.00 97.12 71 ASP A O 1
ATOM 605 N N . GLY A 1 72 ? 1.783 6.591 -1.007 1.00 96.62 72 GLY A N 1
ATOM 606 C CA . GLY A 1 72 ? 1.593 5.197 -1.395 1.00 96.62 72 GLY A CA 1
ATOM 607 C C . GLY A 1 72 ? 2.411 4.837 -2.626 1.00 96.62 72 GLY A C 1
ATOM 608 O O . GLY A 1 72 ? 3.124 3.840 -2.592 1.00 96.62 72 GLY A O 1
ATOM 609 N N . ASP A 1 73 ? 2.366 5.686 -3.652 1.00 93.75 73 ASP A N 1
ATOM 610 C CA . ASP A 1 73 ? 3.155 5.547 -4.879 1.00 93.75 73 ASP A CA 1
ATOM 611 C C . ASP A 1 73 ? 4.655 5.428 -4.550 1.00 93.75 73 ASP A C 1
ATOM 613 O O . ASP A 1 73 ? 5.264 4.371 -4.719 1.00 93.75 73 ASP A O 1
ATOM 617 N N . VAL A 1 74 ? 5.223 6.448 -3.898 1.00 95.50 74 VAL A N 1
ATOM 618 C CA . VAL A 1 74 ? 6.661 6.492 -3.578 1.00 95.50 74 VAL A CA 1
ATOM 619 C C . VAL A 1 74 ? 7.092 5.381 -2.614 1.00 95.50 74 VAL A C 1
ATOM 621 O O . VAL A 1 74 ? 8.145 4.767 -2.793 1.00 95.50 74 VAL A O 1
ATOM 624 N N . GLN A 1 75 ? 6.322 5.127 -1.553 1.00 96.62 75 GLN A N 1
ATOM 625 C CA . GLN A 1 75 ? 6.731 4.165 -0.525 1.00 96.62 75 GLN A CA 1
ATOM 626 C C . GLN A 1 75 ? 6.565 2.716 -0.990 1.00 96.62 75 GLN A C 1
ATOM 628 O O . GLN A 1 75 ? 7.323 1.850 -0.544 1.00 96.62 75 GLN A O 1
ATOM 633 N N . SER A 1 76 ? 5.623 2.438 -1.896 1.00 94.62 76 SER A N 1
ATOM 634 C CA . SER A 1 76 ? 5.457 1.099 -2.467 1.00 94.62 76 SER A CA 1
ATOM 635 C C . SER A 1 76 ? 6.693 0.659 -3.257 1.00 94.62 76 SER A C 1
ATOM 637 O O . SER A 1 76 ? 7.162 -0.463 -3.054 1.00 94.62 76 SER A O 1
ATOM 639 N N . ASP A 1 77 ? 7.293 1.563 -4.035 1.00 91.50 77 ASP A N 1
ATOM 640 C CA . ASP A 1 77 ? 8.540 1.327 -4.769 1.00 91.50 77 ASP A CA 1
ATOM 641 C C . ASP A 1 77 ? 9.726 1.080 -3.830 1.00 91.50 77 ASP A C 1
ATOM 643 O O . ASP A 1 77 ? 10.494 0.132 -4.023 1.00 91.50 77 ASP A O 1
ATOM 647 N N . ILE A 1 78 ? 9.858 1.894 -2.775 1.00 94.50 78 ILE A N 1
ATOM 648 C CA . ILE A 1 78 ? 10.915 1.733 -1.763 1.00 94.50 78 ILE A CA 1
ATOM 649 C C . ILE A 1 78 ? 10.810 0.355 -1.105 1.00 94.50 78 ILE A C 1
ATOM 651 O O . ILE A 1 78 ? 11.812 -0.354 -0.983 1.00 94.50 78 ILE A O 1
ATOM 655 N N . LEU A 1 79 ? 9.600 -0.049 -0.709 1.00 94.25 79 LEU A N 1
ATOM 656 C CA . LEU A 1 79 ? 9.357 -1.360 -0.115 1.00 94.25 79 LEU A CA 1
ATOM 657 C C . LEU A 1 79 ? 9.651 -2.481 -1.111 1.00 94.25 79 LEU A C 1
ATOM 659 O O . LEU A 1 79 ? 10.393 -3.404 -0.779 1.00 94.25 79 LEU A O 1
ATOM 663 N N . ALA A 1 80 ? 9.125 -2.403 -2.333 1.00 92.00 80 ALA A N 1
ATOM 664 C CA . ALA A 1 80 ? 9.339 -3.426 -3.350 1.00 92.00 80 ALA A CA 1
ATOM 665 C C . ALA A 1 80 ? 10.831 -3.625 -3.654 1.00 92.00 80 ALA A C 1
ATOM 667 O O . ALA A 1 80 ? 11.309 -4.758 -3.751 1.00 92.00 80 ALA A O 1
ATOM 668 N N . GLN A 1 81 ? 11.591 -2.530 -3.728 1.00 91.69 81 GLN A N 1
ATOM 669 C CA . GLN A 1 81 ? 13.036 -2.578 -3.898 1.00 91.69 81 GLN A CA 1
ATOM 670 C C . GLN A 1 81 ? 13.754 -3.132 -2.658 1.00 91.69 81 GLN A C 1
ATOM 672 O O . GLN A 1 81 ? 14.691 -3.917 -2.810 1.00 91.69 81 GLN A O 1
ATOM 677 N N . GLY A 1 82 ? 13.309 -2.782 -1.448 1.00 92.12 82 GLY A N 1
ATOM 678 C CA . GLY A 1 82 ? 13.835 -3.325 -0.192 1.00 92.12 82 GLY A CA 1
ATOM 679 C C . GLY A 1 82 ? 13.627 -4.837 -0.049 1.00 92.12 82 GLY A C 1
ATOM 680 O O . GLY A 1 82 ? 14.500 -5.532 0.467 1.00 92.12 82 GLY A O 1
ATOM 681 N N . PHE A 1 83 ? 12.520 -5.365 -0.578 1.00 91.44 83 PHE A N 1
ATOM 682 C CA . PHE A 1 83 ? 12.250 -6.807 -0.673 1.00 91.44 83 PHE A CA 1
ATOM 683 C C . PHE A 1 83 ? 12.922 -7.487 -1.882 1.00 91.44 83 PHE A C 1
ATOM 685 O O . PHE A 1 83 ? 12.850 -8.708 -2.020 1.00 91.44 83 PHE A O 1
ATOM 692 N N . GLY A 1 84 ? 13.603 -6.722 -2.739 1.00 92.31 84 GLY A N 1
ATOM 693 C CA . GLY A 1 84 ? 14.496 -7.217 -3.786 1.00 92.31 84 GLY A CA 1
ATOM 694 C C . GLY A 1 84 ? 14.225 -6.630 -5.170 1.00 92.31 84 GLY A C 1
ATOM 695 O O . GLY A 1 84 ? 15.168 -6.289 -5.885 1.00 92.31 84 GLY A O 1
ATOM 696 N N . SER A 1 85 ? 12.961 -6.505 -5.580 1.00 88.88 85 SER A N 1
ATOM 697 C CA . SER A 1 85 ? 12.594 -5.983 -6.902 1.00 88.88 85 SER A CA 1
ATOM 698 C C . SER A 1 85 ? 11.112 -5.624 -6.980 1.00 88.88 85 SER A C 1
ATOM 700 O O . SER A 1 85 ? 10.267 -6.367 -6.484 1.00 88.88 85 SER A O 1
ATOM 702 N N . LEU A 1 86 ? 10.786 -4.576 -7.744 1.00 85.25 86 LEU A N 1
ATOM 703 C CA . LEU A 1 86 ? 9.409 -4.262 -8.150 1.00 85.25 86 LEU A CA 1
ATOM 704 C C . LEU A 1 86 ? 8.721 -5.436 -8.872 1.00 85.25 86 LEU A C 1
ATOM 706 O O . LEU A 1 86 ? 7.508 -5.595 -8.783 1.00 85.25 86 LEU A O 1
ATOM 710 N N . GLY A 1 87 ? 9.489 -6.319 -9.524 1.00 85.50 87 GLY A N 1
ATOM 711 C CA . GLY A 1 87 ? 8.970 -7.538 -10.158 1.00 85.50 87 GLY A CA 1
ATOM 712 C C . GLY A 1 87 ? 8.379 -8.569 -9.190 1.00 85.50 87 GLY A C 1
ATOM 713 O O . GLY A 1 87 ? 7.768 -9.533 -9.645 1.00 85.50 87 GLY A O 1
ATOM 714 N N . LEU A 1 88 ? 8.563 -8.386 -7.879 1.00 90.31 88 LEU A N 1
ATOM 715 C CA . LEU A 1 88 ? 8.061 -9.267 -6.819 1.00 90.31 88 LEU A CA 1
ATOM 716 C C . LEU A 1 88 ? 6.892 -8.651 -6.031 1.00 90.31 88 LEU A C 1
ATOM 718 O O . LEU A 1 88 ? 6.483 -9.206 -5.012 1.00 90.31 88 LEU A O 1
ATOM 722 N N . MET A 1 89 ? 6.357 -7.517 -6.487 1.00 93.38 89 MET A N 1
ATOM 723 C CA . MET A 1 89 ? 5.240 -6.820 -5.852 1.00 93.38 89 MET A CA 1
ATOM 724 C C . MET A 1 89 ? 3.946 -7.019 -6.656 1.00 93.38 89 MET A C 1
ATOM 726 O O . MET A 1 89 ? 3.954 -7.047 -7.886 1.00 93.38 89 MET A O 1
ATOM 730 N N . THR A 1 90 ? 2.821 -7.153 -5.950 1.00 93.81 90 THR A N 1
ATOM 731 C CA . THR A 1 90 ? 1.474 -7.207 -6.543 1.00 93.81 90 THR A CA 1
ATOM 732 C C . THR A 1 90 ? 0.737 -5.898 -6.287 1.00 93.81 90 THR A C 1
ATOM 734 O O . THR A 1 90 ? 0.734 -5.455 -5.138 1.00 93.81 90 THR A O 1
ATOM 737 N N . SER A 1 91 ? 0.063 -5.341 -7.296 1.00 94.62 91 SER A N 1
ATOM 738 C CA . SER A 1 91 ? -0.820 -4.173 -7.160 1.00 94.62 91 SER A CA 1
ATOM 739 C C . SER A 1 91 ? -2.261 -4.579 -7.470 1.00 94.62 91 SER A C 1
ATOM 741 O O . SER A 1 91 ? -2.518 -5.268 -8.459 1.00 94.62 91 SER A O 1
ATOM 743 N N . VAL A 1 92 ? -3.185 -4.231 -6.571 1.00 94.81 92 VAL A N 1
ATOM 744 C CA . VAL A 1 92 ? -4.620 -4.507 -6.723 1.00 94.81 92 VAL A CA 1
ATOM 745 C C . VAL A 1 92 ? -5.412 -3.309 -6.215 1.00 94.81 92 VAL A C 1
ATOM 747 O O . VAL A 1 92 ? -5.380 -2.997 -5.021 1.00 94.81 92 VAL A O 1
ATOM 750 N N . LEU A 1 93 ? -6.159 -2.674 -7.110 1.00 94.94 93 LEU A N 1
ATOM 751 C CA . LEU A 1 93 ? -7.162 -1.672 -6.789 1.00 94.94 93 LEU A CA 1
ATOM 752 C C . LEU A 1 93 ? -8.477 -2.372 -6.426 1.00 94.94 93 LEU A C 1
ATOM 754 O O . LEU A 1 93 ? -8.977 -3.220 -7.164 1.00 94.94 93 LEU A O 1
ATOM 758 N N . VAL A 1 94 ? -9.069 -1.982 -5.299 1.00 95.12 94 VAL A N 1
ATOM 759 C CA . VAL A 1 94 ? -10.383 -2.472 -4.863 1.00 95.12 94 VAL A CA 1
ATOM 760 C C . VAL A 1 94 ? -11.327 -1.286 -4.727 1.00 95.12 94 VAL A C 1
ATOM 762 O O . VAL A 1 94 ? -11.045 -0.344 -3.983 1.00 95.12 94 VAL A O 1
ATOM 765 N N . CYS A 1 95 ? -12.454 -1.319 -5.439 1.00 93.75 95 CYS A N 1
ATOM 766 C CA . CYS A 1 95 ? -13.473 -0.284 -5.309 1.00 93.75 95 CYS A CA 1
ATOM 767 C C . CYS A 1 95 ? -14.167 -0.351 -3.934 1.00 93.75 95 CYS A C 1
ATOM 769 O O . CYS A 1 95 ? -14.281 -1.431 -3.352 1.00 93.75 95 CYS A O 1
ATOM 771 N N . PRO A 1 96 ? -14.695 0.774 -3.412 1.00 91.12 96 PRO A N 1
ATOM 772 C CA . PRO A 1 96 ? -15.339 0.806 -2.094 1.00 91.12 96 PRO A CA 1
ATOM 773 C C . PRO A 1 96 ? -16.547 -0.128 -1.940 1.00 91.12 96 PRO A C 1
ATOM 775 O O . PRO A 1 96 ? -16.905 -0.484 -0.822 1.00 91.12 96 PRO A O 1
ATOM 778 N N . ASP A 1 97 ? -17.186 -0.518 -3.046 1.00 91.50 97 ASP A N 1
ATOM 779 C CA . ASP A 1 97 ? -18.296 -1.473 -3.051 1.00 91.50 97 ASP A CA 1
ATOM 780 C C . ASP A 1 97 ? -17.849 -2.933 -2.865 1.00 91.50 97 ASP A C 1
ATOM 782 O O . ASP A 1 97 ? -18.692 -3.812 -2.683 1.00 91.50 97 ASP A O 1
ATOM 786 N N . GLY A 1 98 ? -16.538 -3.192 -2.925 1.00 90.38 98 GLY A N 1
ATOM 787 C CA . GLY A 1 98 ? -15.936 -4.517 -2.833 1.00 90.38 98 GLY A CA 1
ATOM 788 C C . GLY A 1 98 ? -16.264 -5.443 -4.007 1.00 90.38 98 GLY A C 1
ATOM 789 O O . GLY A 1 98 ? -15.995 -6.637 -3.913 1.00 90.38 98 GLY A O 1
ATOM 790 N N . LYS A 1 99 ? -16.869 -4.932 -5.087 1.00 92.56 99 LYS A N 1
ATOM 791 C CA . LYS A 1 99 ? -17.318 -5.736 -6.237 1.00 92.56 99 LYS A CA 1
ATOM 792 C C . LYS A 1 99 ? -16.382 -5.625 -7.423 1.00 92.56 99 LYS A C 1
ATOM 794 O O . LYS A 1 99 ? -16.207 -6.597 -8.150 1.00 92.56 99 LYS A O 1
ATOM 799 N N . THR A 1 100 ? -15.816 -4.441 -7.625 1.00 94.19 100 THR A N 1
ATOM 800 C CA . THR A 1 100 ? -14.909 -4.186 -8.742 1.00 94.19 100 THR A CA 1
ATOM 801 C C . THR A 1 100 ? -13.472 -4.238 -8.246 1.00 94.19 100 THR A C 1
ATOM 803 O O . THR A 1 100 ? -13.115 -3.556 -7.281 1.00 94.19 100 THR A O 1
ATOM 806 N N . ILE A 1 101 ? -12.663 -5.054 -8.917 1.00 94.25 101 ILE A N 1
ATOM 807 C CA . ILE A 1 101 ? -11.224 -5.156 -8.694 1.00 94.25 101 ILE A CA 1
ATOM 808 C C . ILE A 1 101 ? -10.490 -4.871 -9.999 1.00 94.25 101 ILE A C 1
ATOM 810 O O . ILE A 1 101 ? -10.964 -5.222 -11.079 1.00 94.25 101 ILE A O 1
ATOM 814 N N . GLU A 1 102 ? -9.329 -4.248 -9.890 1.00 94.94 102 GLU A N 1
ATOM 815 C CA . GLU A 1 102 ? -8.372 -4.100 -10.979 1.00 94.94 102 GLU A CA 1
ATOM 816 C C . GLU A 1 102 ? -7.013 -4.573 -10.455 1.00 94.94 102 GLU A C 1
ATOM 818 O O . GLU A 1 102 ? -6.663 -4.322 -9.302 1.00 94.94 102 GLU A O 1
ATOM 823 N N . ALA A 1 103 ? -6.319 -5.388 -11.246 1.00 94.56 103 ALA A N 1
ATOM 824 C CA . ALA A 1 103 ? -5.048 -5.984 -10.868 1.00 94.56 103 ALA A CA 1
ATOM 825 C C . ALA A 1 103 ? -4.022 -5.700 -11.959 1.00 94.56 103 ALA A C 1
ATOM 827 O O . ALA A 1 103 ? -4.231 -6.038 -13.125 1.00 94.56 103 ALA A O 1
ATOM 828 N N . GLU A 1 104 ? -2.883 -5.154 -11.552 1.00 92.69 104 GLU A N 1
ATOM 829 C CA . GLU A 1 104 ? -1.813 -4.737 -12.450 1.00 92.69 104 GLU A CA 1
ATOM 830 C C . GLU A 1 104 ? -0.451 -5.252 -11.966 1.00 92.69 104 GLU A C 1
ATOM 832 O O . GLU A 1 104 ? -0.254 -5.656 -10.811 1.00 92.69 104 GLU A O 1
ATOM 837 N N . ALA A 1 105 ? 0.525 -5.243 -12.871 1.00 88.75 105 ALA A N 1
ATOM 838 C CA . ALA A 1 105 ? 1.912 -5.430 -12.479 1.00 88.75 105 ALA A CA 1
ATOM 839 C C . ALA A 1 105 ? 2.402 -4.155 -11.783 1.00 88.75 105 ALA A C 1
ATOM 841 O O . ALA A 1 105 ? 2.298 -3.073 -12.345 1.00 88.75 105 ALA A O 1
ATOM 842 N N . ALA A 1 106 ? 3.011 -4.284 -10.603 1.00 87.69 106 ALA A N 1
ATOM 843 C CA . ALA A 1 106 ? 3.475 -3.133 -9.822 1.00 87.69 106 ALA A CA 1
ATOM 844 C C . ALA A 1 106 ? 4.667 -2.374 -10.447 1.00 87.69 106 ALA A C 1
ATOM 846 O O . ALA A 1 106 ? 5.118 -1.378 -9.899 1.00 87.69 106 ALA A O 1
ATOM 847 N N . HIS A 1 107 ? 5.226 -2.850 -11.563 1.00 86.75 107 HIS A N 1
ATOM 848 C CA . HIS A 1 107 ? 6.328 -2.189 -12.258 1.00 86.75 107 HIS A CA 1
ATOM 849 C C . HIS A 1 107 ? 5.859 -1.557 -13.572 1.00 86.75 107 HIS A C 1
ATOM 851 O O . HIS A 1 107 ? 4.963 -2.062 -14.244 1.00 86.75 107 HIS A O 1
ATOM 857 N N . GLY A 1 108 ? 6.563 -0.513 -14.016 1.00 86.50 108 GLY A N 1
ATOM 858 C CA . GLY A 1 108 ? 6.339 0.088 -15.332 1.00 86.50 108 GLY A CA 1
ATOM 859 C C . GLY A 1 108 ? 6.723 -0.819 -16.512 1.00 86.50 108 GLY A C 1
ATOM 860 O O . GLY A 1 108 ? 7.156 -1.962 -16.366 1.00 86.50 108 GLY A O 1
ATOM 861 N N . THR A 1 109 ? 6.649 -0.276 -17.724 1.00 89.81 109 THR A N 1
ATOM 862 C CA . THR A 1 109 ? 6.804 -1.011 -18.998 1.00 89.81 109 THR A CA 1
ATOM 863 C C . THR A 1 109 ? 8.230 -1.475 -19.336 1.00 89.81 109 THR A C 1
ATOM 865 O O . THR A 1 109 ? 8.477 -1.972 -20.433 1.00 89.81 109 THR A O 1
ATOM 868 N N . VAL A 1 110 ? 9.196 -1.302 -18.427 1.00 90.50 110 VAL A N 1
ATOM 869 C CA . VAL A 1 110 ? 10.602 -1.725 -18.589 1.00 90.50 110 VAL A CA 1
ATOM 870 C C . VAL A 1 110 ? 11.218 -1.238 -19.918 1.00 90.50 110 VAL A C 1
ATOM 872 O O . VAL A 1 110 ? 11.887 -1.979 -20.642 1.00 90.50 110 VAL A O 1
ATOM 875 N N . THR A 1 111 ? 11.013 0.044 -20.248 1.00 92.69 111 THR A N 1
ATOM 876 C CA . THR A 1 111 ? 11.367 0.654 -21.549 1.00 92.69 111 THR A CA 1
ATOM 877 C C . THR A 1 111 ? 12.800 0.362 -22.000 1.00 92.69 111 THR A C 1
ATOM 879 O O . THR A 1 111 ? 13.048 0.141 -23.184 1.00 92.69 111 THR A O 1
ATOM 882 N N . ARG A 1 112 ? 13.757 0.304 -21.068 1.00 92.25 112 ARG A N 1
ATOM 883 C CA . ARG A 1 112 ? 15.152 -0.049 -21.370 1.00 92.25 112 ARG A CA 1
ATOM 884 C C . ARG A 1 112 ? 15.280 -1.445 -21.988 1.00 92.25 112 ARG A C 1
ATOM 886 O O . ARG A 1 112 ? 15.950 -1.588 -23.005 1.00 92.25 112 ARG A O 1
ATOM 893 N N . HIS A 1 113 ? 14.639 -2.458 -21.401 1.00 94.31 113 HIS A N 1
ATOM 894 C CA . HIS A 1 113 ? 14.662 -3.819 -21.945 1.00 94.31 113 HIS A CA 1
ATOM 895 C C . HIS A 1 113 ? 13.939 -3.871 -23.287 1.00 94.31 113 HIS A C 1
ATOM 897 O O . HIS A 1 113 ? 14.428 -4.504 -24.217 1.00 94.31 113 HIS A O 1
ATOM 903 N N . TYR A 1 114 ? 12.832 -3.137 -23.424 1.00 95.88 114 TYR A N 1
ATOM 904 C CA . TYR A 1 114 ? 12.120 -3.053 -24.694 1.00 95.88 114 TYR A CA 1
ATOM 905 C C . TYR A 1 114 ? 13.016 -2.526 -25.830 1.00 95.88 114 TYR A C 1
ATOM 907 O O . TYR A 1 114 ? 13.026 -3.095 -26.919 1.00 95.88 114 TYR A O 1
ATOM 915 N N . ARG A 1 115 ? 13.856 -1.510 -25.577 1.00 96.56 115 ARG A N 1
ATOM 916 C CA . ARG A 1 115 ? 14.810 -1.004 -26.583 1.00 96.56 115 ARG A CA 1
ATOM 917 C C . ARG A 1 115 ? 15.903 -2.003 -26.961 1.00 96.56 115 ARG A C 1
ATOM 919 O O . ARG A 1 115 ? 16.329 -2.001 -28.111 1.00 96.56 115 ARG A O 1
ATOM 926 N N . GLU A 1 116 ? 16.365 -2.842 -26.038 1.00 97.50 116 GLU A N 1
ATOM 927 C CA . GLU A 1 116 ? 17.333 -3.899 -26.363 1.00 97.50 116 GLU A CA 1
ATOM 928 C C . GLU A 1 116 ? 16.673 -5.045 -27.141 1.00 97.50 116 GLU A C 1
ATOM 930 O O . GLU A 1 116 ? 17.227 -5.501 -28.141 1.00 97.50 116 GLU A O 1
ATOM 935 N N . HIS A 1 117 ? 15.445 -5.416 -26.772 1.00 96.44 117 HIS A N 1
ATOM 936 C CA . HIS A 1 117 ? 14.636 -6.377 -27.520 1.00 96.44 117 HIS A CA 1
ATOM 937 C C . HIS A 1 117 ? 14.401 -5.927 -28.972 1.00 96.44 117 HIS A C 1
ATOM 939 O O . HIS A 1 117 ? 14.600 -6.712 -29.895 1.00 96.44 117 HIS A O 1
ATOM 945 N N . GLN A 1 118 ? 14.086 -4.644 -29.199 1.00 97.50 118 GLN A N 1
ATOM 946 C CA . GLN A 1 118 ? 13.936 -4.076 -30.550 1.00 97.50 118 GLN A CA 1
ATOM 947 C C . GLN A 1 118 ? 15.206 -4.183 -31.410 1.00 97.50 118 GLN A C 1
ATOM 949 O O . GLN A 1 118 ? 15.116 -4.191 -32.634 1.00 97.50 118 GLN A O 1
ATOM 954 N N . LYS A 1 119 ? 16.388 -4.280 -30.791 1.00 97.81 119 LYS A N 1
ATOM 955 C CA . LYS A 1 119 ? 17.673 -4.487 -31.481 1.00 97.81 119 LYS A CA 1
ATOM 956 C C . LYS A 1 119 ? 18.000 -5.973 -31.692 1.00 97.81 119 LYS A C 1
ATOM 958 O O . LYS A 1 119 ? 19.117 -6.284 -32.097 1.00 97.81 119 LYS A O 1
ATOM 963 N N . GLY A 1 120 ? 17.086 -6.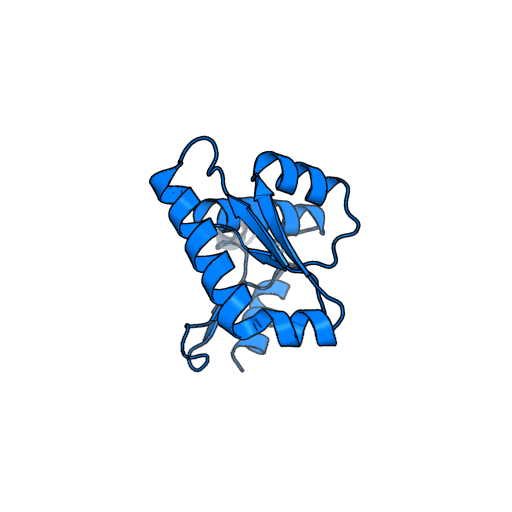888 -31.356 1.00 97.44 120 GLY A N 1
ATOM 964 C CA . GLY A 1 120 ? 17.311 -8.337 -31.392 1.00 97.44 120 GLY A CA 1
ATOM 965 C C . GLY A 1 120 ? 18.244 -8.852 -30.292 1.00 97.44 120 GLY A C 1
ATOM 966 O O . GLY A 1 120 ? 18.732 -9.976 -30.382 1.00 97.44 120 GLY A O 1
ATOM 967 N N . ARG A 1 121 ? 18.529 -8.043 -29.262 1.00 97.31 121 ARG A N 1
ATOM 968 C CA . ARG A 1 121 ? 19.412 -8.437 -28.158 1.00 97.31 121 ARG A CA 1
ATOM 969 C C . ARG A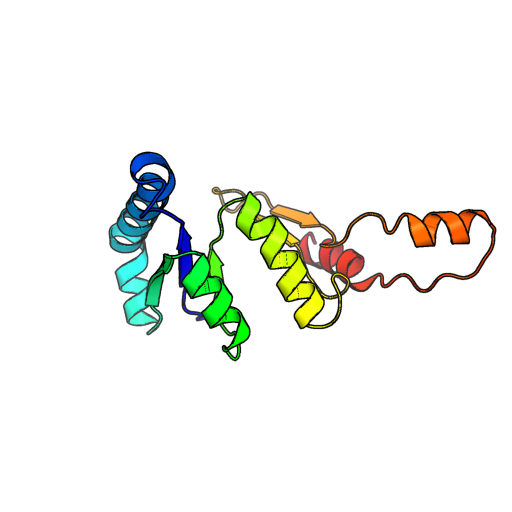 1 121 ? 18.621 -9.169 -27.068 1.00 97.31 121 ARG A C 1
ATOM 971 O O . ARG A 1 121 ? 17.452 -8.843 -26.845 1.00 97.31 121 ARG A O 1
ATOM 978 N N . PRO A 1 122 ? 19.242 -10.132 -26.366 1.00 95.62 122 PRO A N 1
ATOM 979 C CA . PRO A 1 122 ? 18.588 -10.838 -25.270 1.00 95.62 122 PRO A CA 1
ATOM 980 C C . PRO A 1 122 ? 18.273 -9.896 -24.098 1.00 95.62 122 PRO A C 1
ATOM 982 O O . PRO A 1 122 ? 19.016 -8.952 -23.822 1.00 95.62 122 PRO A O 1
ATOM 985 N N . THR A 1 123 ? 17.179 -10.174 -23.385 1.00 95.62 123 THR A N 1
ATOM 986 C CA . THR A 1 123 ? 16.741 -9.446 -22.184 1.00 95.62 123 THR A CA 1
ATOM 987 C C . THR A 1 123 ? 16.404 -10.427 -21.060 1.00 95.62 123 THR A C 1
ATOM 989 O O . THR A 1 123 ? 16.121 -11.595 -21.310 1.00 95.62 123 THR A O 1
ATOM 992 N N . SER A 1 124 ? 16.439 -9.953 -19.811 1.00 93.56 124 SER A N 1
ATOM 993 C CA . SER A 1 124 ? 16.067 -10.735 -18.621 1.00 93.56 124 SER A CA 1
ATOM 994 C C . SER A 1 124 ? 15.004 -9.979 -17.819 1.00 93.56 124 SER A C 1
ATOM 996 O O . SER A 1 124 ? 15.238 -9.495 -16.713 1.00 93.56 124 SER A O 1
ATOM 998 N N . THR A 1 125 ? 13.847 -9.746 -18.444 1.00 91.44 125 THR A N 1
ATOM 999 C CA . THR A 1 125 ? 12.702 -9.097 -17.787 1.00 91.44 125 THR A CA 1
ATOM 1000 C C . THR A 1 125 ? 11.995 -10.105 -16.889 1.00 91.44 125 THR A C 1
ATOM 1002 O O . THR A 1 125 ? 11.651 -11.187 -17.351 1.00 91.44 125 THR A O 1
ATOM 1005 N N . ASN A 1 126 ? 11.751 -9.751 -15.626 1.00 90.81 126 ASN A N 1
ATOM 1006 C CA . ASN A 1 126 ? 11.040 -10.609 -14.681 1.00 90.81 126 ASN A CA 1
ATOM 1007 C C . ASN A 1 126 ? 9.511 -10.508 -14.896 1.00 90.81 126 ASN A C 1
ATOM 1009 O O . ASN A 1 126 ? 8.966 -9.428 -14.679 1.00 90.81 126 ASN A O 1
ATOM 1013 N N . PRO A 1 127 ? 8.807 -11.590 -15.288 1.00 93.38 127 PRO A N 1
ATOM 1014 C CA . PRO A 1 127 ? 7.368 -11.555 -15.548 1.00 93.38 127 PRO A CA 1
ATOM 1015 C C . PRO A 1 127 ? 6.500 -11.853 -14.311 1.00 93.38 127 PRO A C 1
ATOM 1017 O O . PRO A 1 127 ? 5.280 -11.915 -14.444 1.00 93.38 127 PRO A O 1
ATOM 1020 N N . ILE A 1 128 ? 7.083 -12.071 -13.123 1.00 94.56 128 ILE A N 1
ATOM 1021 C CA . ILE A 1 128 ? 6.348 -12.533 -11.930 1.00 94.56 128 ILE A CA 1
ATOM 1022 C C . ILE A 1 128 ? 5.188 -11.596 -11.573 1.00 94.56 128 ILE A C 1
ATOM 1024 O O . ILE A 1 128 ? 4.065 -12.072 -11.440 1.00 94.56 128 ILE A O 1
ATOM 1028 N N . ALA A 1 129 ? 5.409 -10.282 -11.483 1.00 91.94 129 ALA A N 1
ATOM 1029 C CA . ALA A 1 129 ? 4.332 -9.334 -11.181 1.00 91.94 129 ALA A CA 1
ATOM 1030 C C . ALA A 1 129 ? 3.195 -9.378 -12.221 1.00 91.94 129 ALA A C 1
ATOM 1032 O O . ALA A 1 129 ? 2.026 -9.343 -11.849 1.00 91.94 129 ALA A O 1
ATOM 1033 N N . SER A 1 130 ? 3.518 -9.535 -13.512 1.00 92.94 130 SER A N 1
ATOM 1034 C CA . SER A 1 130 ? 2.511 -9.684 -14.575 1.00 92.94 130 SER A CA 1
ATOM 1035 C C . SER A 1 130 ? 1.716 -10.987 -14.446 1.00 92.94 130 SER A C 1
ATOM 1037 O O . SER A 1 130 ? 0.501 -10.986 -14.614 1.00 92.94 130 SER A O 1
ATOM 1039 N N . ILE A 1 131 ? 2.378 -12.098 -14.107 1.00 94.75 131 ILE A N 1
ATOM 1040 C CA . ILE A 1 131 ? 1.707 -13.379 -13.833 1.00 94.75 131 ILE A CA 1
ATOM 1041 C C . ILE A 1 131 ? 0.769 -13.228 -12.633 1.00 94.75 131 ILE A C 1
ATOM 1043 O O . ILE A 1 131 ? -0.386 -13.647 -12.691 1.00 94.75 131 ILE A O 1
ATOM 1047 N N . PHE A 1 132 ? 1.242 -12.597 -11.557 1.00 94.62 132 PHE A N 1
ATOM 1048 C CA . PHE A 1 132 ? 0.429 -12.409 -10.365 1.00 94.62 132 PHE A CA 1
ATOM 1049 C C . PHE A 1 132 ? -0.768 -11.490 -10.612 1.00 94.62 132 PHE A C 1
ATOM 1051 O O . PHE A 1 132 ? -1.836 -11.791 -10.089 1.00 94.62 132 PHE A O 1
ATOM 1058 N N . ALA A 1 133 ? -0.639 -10.452 -11.444 1.00 94.19 133 ALA 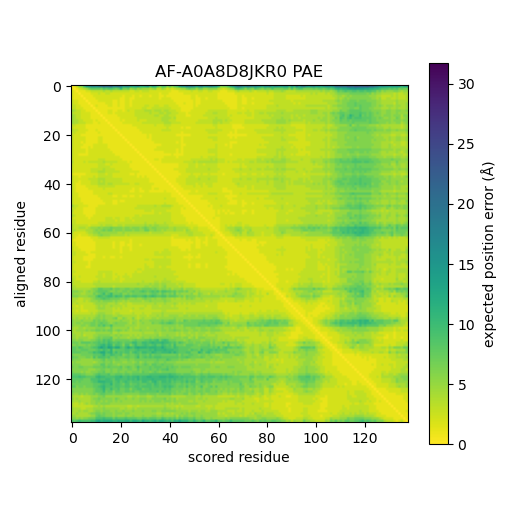A N 1
ATOM 1059 C CA . ALA A 1 133 ? -1.765 -9.611 -11.853 1.00 94.19 133 ALA A CA 1
ATOM 1060 C C . ALA A 1 133 ? -2.898 -10.446 -12.476 1.00 94.19 133 ALA A C 1
ATOM 1062 O O . ALA A 1 133 ? -4.038 -10.381 -12.019 1.00 94.19 133 ALA A O 1
ATOM 1063 N N . TRP A 1 134 ? -2.568 -11.339 -13.417 1.00 95.06 134 TRP A N 1
ATOM 1064 C CA . TRP A 1 134 ? -3.541 -12.277 -13.989 1.00 95.06 134 TRP A CA 1
ATOM 1065 C C . TRP A 1 134 ? -4.167 -13.187 -12.933 1.00 95.06 134 TRP A C 1
ATOM 1067 O O . TRP A 1 134 ? -5.386 -13.274 -12.845 1.00 95.06 134 TRP A O 1
ATOM 1077 N N . THR A 1 135 ? -3.359 -13.829 -12.086 1.00 95.50 135 THR A N 1
ATOM 1078 C CA . THR A 1 135 ? -3.894 -14.735 -11.049 1.00 95.50 135 THR A CA 1
ATOM 1079 C C . THR A 1 135 ? -4.701 -14.029 -9.956 1.00 95.50 135 THR A C 1
ATOM 1081 O O . THR A 1 135 ? -5.375 -14.697 -9.182 1.00 95.50 135 THR A O 1
ATO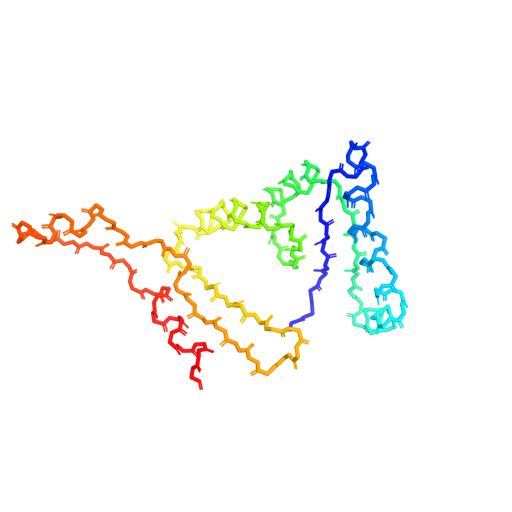M 1084 N N . ARG A 1 136 ? -4.597 -12.699 -9.838 1.00 91.12 136 ARG A N 1
ATOM 1085 C CA . ARG A 1 136 ? -5.399 -11.891 -8.911 1.00 91.12 136 ARG A CA 1
ATOM 1086 C C . ARG A 1 136 ? -6.725 -11.447 -9.515 1.00 91.12 136 ARG A C 1
ATOM 1088 O O . ARG A 1 136 ? -7.654 -11.214 -8.750 1.00 91.12 136 ARG A O 1
ATOM 1095 N N . GLY A 1 137 ? -6.786 -11.299 -10.838 1.00 88.69 137 GLY A N 1
ATOM 1096 C CA . GLY A 1 137 ? -8.005 -10.928 -11.556 1.00 88.69 137 GLY A CA 1
ATOM 1097 C C . GLY A 1 137 ? -8.923 -12.107 -11.903 1.00 88.69 137 GLY A C 1
ATOM 1098 O O . GLY A 1 137 ? -10.115 -11.883 -12.099 1.00 88.69 137 GLY A O 1
ATOM 1099 N N . LEU A 1 138 ? -8.379 -13.327 -11.997 1.00 88.19 138 LEU A N 1
ATOM 1100 C CA . LEU A 1 138 ? -9.118 -14.582 -12.227 1.00 88.19 138 LEU A CA 1
ATOM 1101 C C . LEU A 1 138 ? -9.732 -15.135 -10.934 1.00 88.19 138 LEU A C 1
ATOM 1103 O O . LEU A 1 138 ? -10.869 -15.651 -11.019 1.00 88.19 138 LEU A O 1
#

Mean predicted aligned error: 3.83 Å

Radius of gyration: 18.34 Å; Cα contacts (8 Å, |Δi|>4): 156; chains: 1; bounding box: 38×36×51 Å

Foldseek 3Di:
DLFAEEEEFQCVVVVPPRVVVVVVVVVCCVPPPVVVCVVSVYYYDYDYPVVVVVCVVVDPDRHHYHYDPVCCLVVVQVVQVVVPHLLQDWDKDADPVRPDIATDRSDDPPVVQVVCVVVVHDDDDRCNRVVVSVVVVD

Nearest PDB structures (foldseek):
  4l06-assembly1_A  TM=9.870E-01  e=1.442E-19  Homo sapiens
  4l03-assembly2_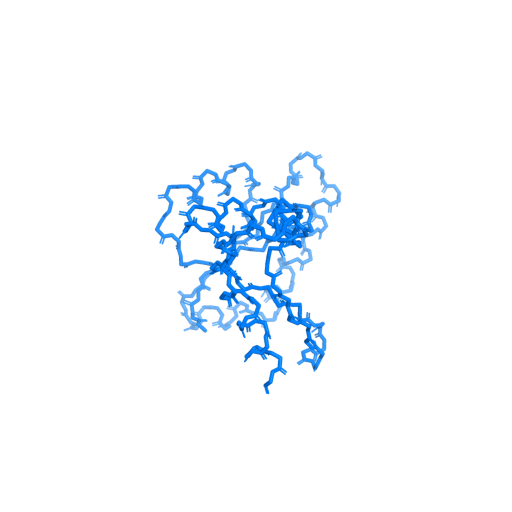C  TM=9.791E-01  e=6.088E-19  Homo sapiens
  6vei-assembly1_B  TM=9.767E-01  e=6.499E-19  Homo sapiens
  7e3n-assembly1_A-2  TM=9.921E-01  e=1.426E-18  Trypanosoma brucei brucei TREU927
  6ajc-assembly2_D  TM=9.744E-01  e=1.097E-18  Trypanosoma cruzi strain CL Brener

pLDDT: mean 94.9, std 3.7, range [70.5, 98.38]

Solvent-accessible surface area (backbone atoms only — not comparable to full-atom values): 8027 Å² total; per-residue (Å²): 135,96,54,33,38,39,36,44,36,57,32,90,76,40,50,67,68,36,32,48,53,53,52,54,53,50,52,51,36,65,75,74,40,43,73,58,31,58,75,69,72,38,55,77,46,80,42,46,43,72,62,46,56,56,45,58,77,73,47,94,72,80,59,46,76,50,54,51,74,70,57,37,58,58,49,49,53,54,50,22,44,73,78,68,34,39,44,79,28,80,38,71,51,70,44,96,84,73,77,53,73,48,48,39,43,57,49,78,88,53,62,71,53,52,58,37,44,75,70,74,41,90,74,88,79,71,58,55,11,53,54,48,13,52,70,69,68,109

Sequence (138 aa):
KKLPLFMSMKNTILKAYDGRFKDIFQDIFEKNYKPEFDKLKIWYEHRLIDDMVAQVLKSSGAFVWACKNYDGDVQSDILAQGFGSLGLMTSVLVCPDGKTIEAEAAHGTVTRHYREHQKGRPTSTNPIASIFAWTRGL